Protein AF-A0A660YWP1-F1 (afdb_monomer_lite)

pLDDT: mean 86.07, std 18.12, range [44.44, 98.88]

Structure (mmCIF, N/CA/C/O backbone):
data_AF-A0A660YWP1-F1
#
_entry.id   AF-A0A660YWP1-F1
#
loop_
_atom_site.group_PDB
_atom_site.id
_atom_site.type_symbol
_atom_site.label_atom_id
_atom_site.label_alt_id
_atom_site.label_comp_id
_atom_site.label_asym_id
_atom_site.label_entity_id
_atom_site.label_seq_id
_atom_site.pdbx_PDB_ins_code
_atom_site.Cartn_x
_atom_site.Cartn_y
_atom_site.Cartn_z
_atom_site.occupancy
_atom_site.B_iso_or_equiv
_atom_site.auth_seq_id
_atom_site.auth_comp_id
_atom_site.auth_asym_id
_atom_site.auth_atom_id
_atom_site.pdbx_PDB_model_num
ATOM 1 N N . MET A 1 1 ? -58.873 -41.510 -23.251 1.00 57.84 1 MET A N 1
ATOM 2 C CA . MET A 1 1 ? -58.106 -42.619 -23.873 1.00 57.84 1 MET A CA 1
ATOM 3 C C . MET A 1 1 ? -57.505 -42.242 -25.248 1.00 57.84 1 MET A C 1
ATOM 5 O O . MET A 1 1 ? -57.549 -43.041 -26.176 1.00 57.84 1 MET A O 1
ATOM 9 N N . ARG A 1 2 ? -56.945 -41.025 -25.413 1.00 60.66 2 ARG A N 1
ATOM 10 C CA . ARG A 1 2 ? -56.322 -40.570 -26.684 1.00 60.66 2 ARG A CA 1
ATOM 11 C C . ARG A 1 2 ? -54.989 -39.813 -26.506 1.00 60.66 2 ARG A C 1
ATOM 13 O O . ARG A 1 2 ? -54.290 -39.635 -27.490 1.00 60.66 2 ARG A O 1
ATOM 20 N N . LEU A 1 3 ? -54.607 -39.445 -25.274 1.00 48.94 3 LEU A N 1
ATOM 21 C CA . LEU A 1 3 ? -53.317 -38.799 -24.974 1.00 48.94 3 LEU A CA 1
ATOM 22 C C . LEU A 1 3 ? -52.194 -39.783 -24.588 1.00 48.94 3 LEU A C 1
ATOM 24 O O . LEU A 1 3 ? -51.046 -39.544 -24.942 1.00 48.94 3 LEU A O 1
ATOM 28 N N . GLU A 1 4 ? -52.498 -40.934 -23.978 1.00 54.94 4 GLU A N 1
ATOM 29 C CA . GLU A 1 4 ? -51.454 -41.912 -23.602 1.00 54.94 4 GLU A CA 1
ATOM 30 C C . GLU A 1 4 ? -50.853 -42.671 -24.800 1.00 54.94 4 GLU A C 1
ATOM 32 O O . GLU A 1 4 ? -49.718 -43.136 -24.742 1.00 54.94 4 GLU A O 1
ATOM 37 N N . LYS A 1 5 ? -51.567 -42.741 -25.933 1.00 53.41 5 LYS A N 1
ATOM 38 C CA . LYS A 1 5 ? -51.072 -43.409 -27.152 1.00 53.41 5 LYS A CA 1
ATOM 39 C C . LYS A 1 5 ? -50.036 -42.583 -27.931 1.00 53.41 5 LYS A C 1
ATOM 41 O O . LYS A 1 5 ? -49.275 -43.160 -28.699 1.00 53.41 5 LYS A O 1
ATOM 46 N N . ILE A 1 6 ? -49.982 -41.264 -27.722 1.00 58.12 6 ILE A N 1
ATOM 47 C CA . ILE A 1 6 ? -49.040 -40.361 -28.412 1.00 58.12 6 ILE A CA 1
ATOM 48 C C . ILE A 1 6 ? -47.657 -40.406 -27.745 1.00 58.12 6 ILE A C 1
ATOM 50 O O . ILE A 1 6 ? -46.642 -40.440 -28.435 1.00 58.12 6 ILE A O 1
ATOM 54 N N . TYR A 1 7 ? -47.608 -40.496 -26.412 1.00 57.69 7 TYR A N 1
ATOM 55 C CA . TYR A 1 7 ? -46.348 -40.557 -25.662 1.00 57.69 7 TYR A CA 1
ATOM 56 C C . TYR A 1 7 ? -45.558 -41.847 -25.914 1.00 57.69 7 TYR A C 1
ATOM 58 O O . TYR A 1 7 ? -44.337 -41.800 -26.038 1.00 57.69 7 TYR A O 1
ATOM 66 N N . ILE A 1 8 ? -46.241 -42.985 -26.063 1.00 57.94 8 ILE A N 1
ATOM 67 C CA . ILE A 1 8 ? -45.582 -44.266 -26.358 1.00 57.94 8 ILE A CA 1
ATOM 68 C C . ILE A 1 8 ? -44.986 -44.250 -27.777 1.00 57.94 8 ILE A C 1
ATOM 70 O O . ILE A 1 8 ? -43.863 -44.706 -27.962 1.00 57.94 8 ILE A O 1
ATOM 74 N N . GLN A 1 9 ? -45.662 -43.652 -28.769 1.00 55.56 9 GLN A N 1
ATOM 75 C CA . GLN A 1 9 ? -45.095 -43.510 -30.120 1.00 55.56 9 GLN A CA 1
ATOM 76 C C . GLN A 1 9 ? -43.912 -42.531 -30.189 1.00 55.56 9 GLN A C 1
ATOM 78 O O . GLN A 1 9 ? -42.977 -42.787 -30.943 1.00 55.56 9 GLN A O 1
ATOM 83 N N . LEU A 1 10 ? -43.901 -41.456 -29.388 1.00 54.72 10 LEU A N 1
ATOM 84 C CA . LEU A 1 10 ? -42.748 -40.547 -29.323 1.00 54.72 10 LEU A CA 1
ATOM 85 C C . LEU A 1 10 ? -41.535 -41.173 -28.610 1.00 54.72 10 LEU A C 1
ATOM 87 O O . LEU A 1 10 ? -40.400 -40.888 -28.985 1.00 54.72 10 LEU A O 1
ATOM 91 N N . PHE A 1 11 ? -41.751 -42.049 -27.623 1.00 57.88 11 PHE A N 1
ATOM 92 C CA . PHE A 1 11 ? -40.663 -42.707 -26.889 1.00 57.88 11 PHE A CA 1
ATOM 93 C C . PHE A 1 11 ? -39.898 -43.735 -27.748 1.00 57.88 11 PHE A C 1
ATOM 95 O O . PHE A 1 11 ? -38.678 -43.830 -27.645 1.00 57.88 11 PHE A O 1
ATOM 102 N N . PHE A 1 12 ? -40.578 -44.447 -28.656 1.00 57.25 12 PHE A N 1
ATOM 103 C CA . PHE A 1 12 ? -39.941 -45.425 -29.555 1.00 57.25 12 PHE A CA 1
ATOM 104 C C . PHE A 1 12 ? -39.183 -44.808 -30.747 1.00 57.25 12 PHE A C 1
ATOM 106 O O . PHE A 1 12 ? -38.380 -45.497 -31.370 1.00 57.25 12 PHE A O 1
ATOM 113 N N . LEU A 1 13 ? -39.382 -43.520 -31.055 1.00 54.84 13 LEU A N 1
ATOM 114 C CA . LEU A 1 13 ? -38.617 -42.809 -32.093 1.00 54.84 13 LEU A CA 1
ATOM 115 C C . LEU A 1 13 ? -37.302 -42.202 -31.570 1.00 54.84 13 LEU A C 1
ATOM 117 O O . LEU A 1 13 ? -36.396 -41.954 -32.360 1.00 54.84 13 LEU A O 1
ATOM 121 N N . LEU A 1 14 ? -37.161 -42.010 -30.254 1.00 50.06 14 LEU A N 1
ATOM 122 C CA . LEU A 1 14 ? -35.940 -41.478 -29.631 1.00 50.06 14 LEU A CA 1
ATOM 123 C C . LEU A 1 14 ? -34.912 -42.559 -29.249 1.00 50.06 14 LEU A C 1
ATOM 125 O O . LEU A 1 14 ? -33.748 -42.231 -29.038 1.00 50.06 14 LEU A O 1
ATOM 129 N N . SER A 1 15 ? -35.296 -43.841 -29.204 1.00 54.56 15 SER A N 1
ATOM 130 C CA . SER A 1 15 ? -34.383 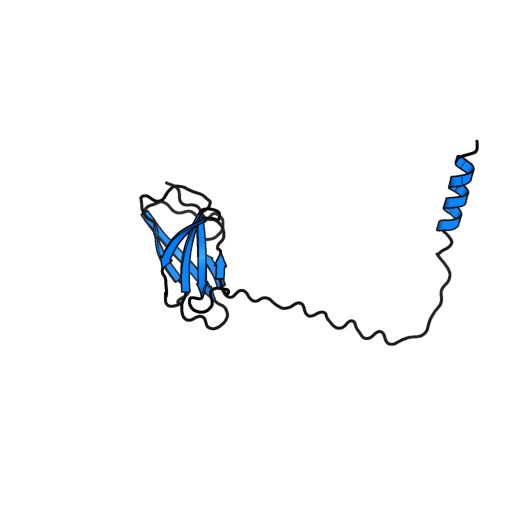-44.953 -28.881 1.00 54.56 15 SER A CA 1
ATOM 131 C C . SER A 1 15 ? -33.724 -45.617 -30.100 1.00 54.56 15 SER A C 1
ATOM 133 O O . SER A 1 15 ? -32.856 -46.469 -29.929 1.00 54.56 15 SER A O 1
ATOM 135 N N . ALA A 1 16 ? -34.073 -45.211 -31.325 1.00 52.75 16 ALA A N 1
ATOM 136 C CA . ALA A 1 16 ? -33.563 -45.803 -32.568 1.00 52.75 16 ALA A CA 1
ATOM 137 C C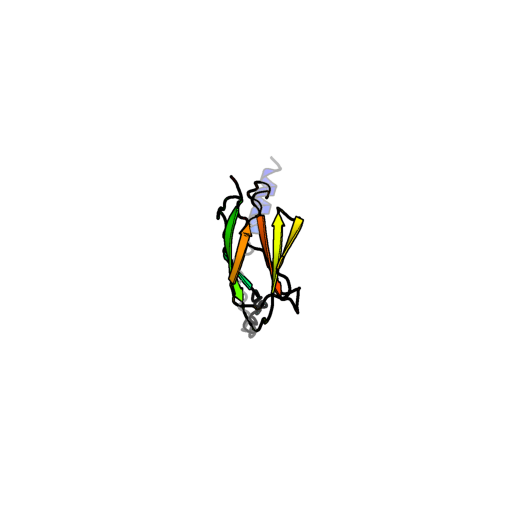 . ALA A 1 16 ? -32.371 -45.050 -33.201 1.00 52.75 16 ALA A C 1
ATOM 139 O O . ALA A 1 16 ? -32.060 -45.266 -34.369 1.00 52.75 16 ALA A O 1
ATOM 140 N N . ILE A 1 17 ? -31.676 -44.191 -32.443 1.00 55.06 17 ILE A N 1
ATOM 141 C CA . ILE A 1 17 ? -30.375 -43.609 -32.843 1.00 55.06 17 ILE A CA 1
ATOM 142 C C . ILE A 1 17 ? -29.257 -44.152 -31.938 1.00 55.06 17 ILE A C 1
ATOM 144 O O . ILE A 1 17 ? -28.326 -43.459 -31.544 1.00 55.06 17 ILE A O 1
ATOM 148 N N . PHE A 1 18 ? -29.356 -45.429 -31.583 1.00 55.25 18 PHE A N 1
ATOM 149 C CA . PHE A 1 18 ? -28.220 -46.226 -31.150 1.00 55.25 18 PHE A CA 1
ATOM 150 C C . PHE A 1 18 ? -28.218 -47.485 -32.009 1.00 55.25 18 PHE A C 1
ATOM 152 O O . PHE A 1 18 ? -29.243 -48.149 -32.115 1.00 55.25 18 PHE A O 1
ATOM 159 N N . LEU A 1 19 ? -27.053 -47.804 -32.580 1.00 54.44 19 LEU A N 1
ATOM 160 C CA . LEU A 1 19 ? -26.754 -48.910 -33.507 1.00 54.44 19 LEU A CA 1
ATOM 161 C C . LEU A 1 19 ? -26.843 -48.549 -34.997 1.00 54.44 19 LEU A C 1
ATOM 163 O O . LEU A 1 19 ? -27.719 -48.979 -35.738 1.00 54.44 19 LEU A O 1
ATOM 167 N N . GLY A 1 20 ? -25.825 -47.819 -35.444 1.00 44.44 20 GLY A N 1
ATOM 168 C CA . GLY A 1 20 ? -25.489 -47.671 -36.854 1.00 44.44 20 GLY A CA 1
ATOM 169 C C . GLY A 1 20 ? -24.058 -47.178 -36.990 1.00 44.44 20 GLY A C 1
ATOM 170 O O . GLY A 1 20 ? -23.828 -46.008 -37.270 1.00 44.44 20 GLY A O 1
ATOM 171 N N . GLY A 1 21 ? -23.089 -48.050 -36.704 1.00 54.19 21 GLY A N 1
ATOM 172 C CA . GLY A 1 21 ? -21.680 -47.741 -36.900 1.00 54.19 21 GLY A CA 1
ATOM 173 C C . GLY A 1 21 ? -21.381 -47.472 -38.373 1.00 54.19 21 GLY A C 1
ATOM 174 O O . GLY A 1 21 ? -21.492 -48.371 -39.200 1.00 54.19 21 GLY A O 1
ATOM 175 N N . CYS A 1 22 ? -20.922 -46.261 -38.676 1.00 51.69 22 CYS A N 1
ATOM 176 C CA . CYS A 1 22 ? -20.087 -46.004 -39.839 1.00 51.69 22 CYS A CA 1
ATOM 177 C C . CYS A 1 22 ? -18.657 -45.811 -39.339 1.00 51.69 22 CYS A C 1
ATOM 179 O O . CYS A 1 22 ? -18.285 -44.751 -38.841 1.00 51.69 22 CYS A O 1
ATOM 181 N N . ARG A 1 23 ? -17.858 -46.873 -3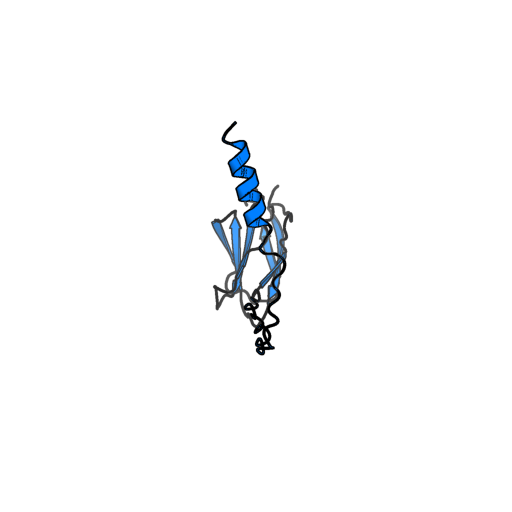9.465 1.00 59.28 23 ARG A N 1
ATOM 182 C CA . ARG A 1 23 ? -16.397 -46.804 -39.463 1.00 59.28 23 ARG A CA 1
ATOM 183 C C . ARG A 1 23 ? -15.990 -45.998 -40.697 1.00 59.28 23 ARG A C 1
ATOM 185 O O . ARG A 1 23 ? -15.845 -46.567 -41.775 1.00 59.28 23 ARG A O 1
ATOM 192 N N . LEU A 1 24 ? -15.868 -44.681 -40.546 1.00 52.06 24 LEU A N 1
ATOM 193 C CA . LEU A 1 24 ? -15.194 -43.842 -41.527 1.00 52.06 24 LEU A CA 1
ATOM 194 C C . LEU A 1 24 ? -13.713 -43.778 -41.181 1.00 52.06 24 LEU A C 1
ATOM 196 O O . LEU A 1 24 ? -13.310 -43.714 -40.021 1.00 52.06 24 LEU A O 1
ATOM 200 N N . LEU A 1 25 ? -12.939 -43.936 -42.242 1.00 53.44 25 LEU A N 1
ATOM 201 C CA . LEU A 1 25 ? -11.500 -44.046 -42.262 1.00 53.44 25 LEU A CA 1
ATOM 202 C C . LEU A 1 25 ? -10.860 -42.825 -41.606 1.00 53.44 25 LEU A C 1
ATOM 204 O O . LEU A 1 25 ? -11.374 -41.714 -41.705 1.00 53.44 25 LEU A O 1
ATOM 208 N N . VAL A 1 26 ? -9.739 -43.105 -40.947 1.00 57.50 26 VAL A N 1
ATOM 209 C CA . VAL A 1 26 ? -8.722 -42.169 -40.474 1.00 57.50 26 VAL A CA 1
ATOM 210 C C . VAL A 1 26 ? -8.608 -40.993 -41.443 1.00 57.50 26 VAL A C 1
ATOM 212 O O . VAL A 1 26 ? -8.019 -41.118 -42.511 1.00 57.50 26 VAL A O 1
ATOM 215 N N . ASN A 1 27 ? -9.188 -39.864 -41.056 1.00 52.84 27 ASN A N 1
ATOM 216 C CA . ASN A 1 27 ? -8.637 -38.577 -41.423 1.00 52.84 27 ASN A CA 1
ATOM 217 C C . ASN A 1 27 ? -7.748 -38.205 -40.245 1.00 52.84 27 ASN A C 1
ATOM 219 O O . ASN A 1 27 ? -8.232 -38.230 -39.111 1.00 52.84 27 ASN A O 1
ATOM 223 N N . ASP A 1 28 ? -6.471 -37.934 -40.519 1.00 60.22 28 ASP A N 1
ATOM 224 C CA . ASP A 1 28 ? -5.562 -37.253 -39.601 1.00 60.22 28 ASP A CA 1
ATOM 225 C C . ASP A 1 28 ? -6.309 -36.059 -39.005 1.00 60.22 28 ASP A C 1
ATOM 227 O O . ASP A 1 28 ? -6.469 -35.018 -39.644 1.00 60.22 28 ASP A O 1
ATOM 231 N N . TYR A 1 29 ? -6.841 -36.236 -37.796 1.00 60.31 29 TYR A N 1
ATOM 232 C CA . TYR A 1 29 ? -7.194 -35.105 -36.968 1.00 60.31 29 TYR A CA 1
ATOM 233 C C . TYR A 1 29 ? -5.848 -34.458 -36.667 1.00 60.31 29 TYR A C 1
ATOM 235 O O . TYR A 1 29 ? -5.023 -35.133 -36.041 1.00 60.31 29 TYR A O 1
ATOM 243 N N . PRO A 1 30 ? -5.578 -33.216 -37.112 1.00 58.91 30 PRO A N 1
ATOM 244 C CA . PRO A 1 30 ? -4.468 -32.493 -36.526 1.00 58.91 30 PRO A CA 1
ATOM 245 C C . PRO A 1 30 ? -4.704 -32.553 -35.018 1.00 58.91 30 PRO A C 1
ATOM 247 O O . PRO A 1 30 ? -5.802 -32.240 -34.542 1.00 58.91 30 PRO A O 1
ATOM 250 N N . GLU A 1 31 ? -3.719 -33.092 -34.299 1.00 67.88 31 GLU A N 1
ATOM 251 C CA . GLU A 1 31 ? -3.672 -33.047 -32.844 1.00 67.88 31 GLU A CA 1
ATOM 252 C C . GLU A 1 31 ? -4.108 -31.637 -32.431 1.00 67.88 31 GLU A C 1
ATOM 254 O O . GLU A 1 31 ? -3.642 -30.681 -33.060 1.00 67.88 31 GLU A O 1
ATOM 259 N N . PRO A 1 32 ? -5.075 -31.481 -31.505 1.00 63.78 32 PRO A N 1
ATOM 260 C CA . PRO A 1 32 ? -5.612 -30.167 -31.193 1.00 63.78 32 PRO A CA 1
ATOM 261 C C . PRO A 1 32 ? -4.441 -29.249 -30.862 1.00 63.78 32 PRO A C 1
ATOM 263 O O . PRO A 1 32 ? -3.738 -29.494 -29.881 1.00 63.78 32 PRO A O 1
ATOM 266 N N . GLU A 1 33 ? -4.210 -28.238 -31.709 1.00 65.25 33 GLU A N 1
ATOM 267 C CA . GLU A 1 33 ? -3.227 -27.197 -31.438 1.00 65.25 33 GLU A CA 1
ATOM 268 C C . GLU A 1 33 ? -3.514 -26.711 -30.023 1.00 65.25 33 GLU A C 1
ATOM 270 O O . GLU A 1 33 ? -4.632 -26.292 -29.704 1.00 65.25 33 GLU A O 1
ATOM 275 N N . THR A 1 34 ? -2.541 -26.891 -29.135 1.00 67.19 34 THR A N 1
ATOM 276 C CA . THR A 1 34 ? -2.677 -26.497 -27.745 1.00 67.19 34 THR A CA 1
ATOM 277 C C . THR A 1 34 ? -2.983 -25.006 -27.737 1.00 67.19 34 THR A C 1
ATOM 279 O O . THR A 1 34 ? -2.156 -24.184 -28.125 1.00 67.19 34 THR A O 1
ATOM 282 N N . VAL A 1 35 ? -4.204 -24.642 -27.343 1.00 71.44 35 VAL A N 1
ATOM 283 C CA . VAL A 1 35 ? -4.571 -23.245 -27.120 1.00 71.44 35 VAL A CA 1
ATOM 284 C C . VAL A 1 35 ? -3.722 -22.775 -25.943 1.00 71.44 35 VAL A C 1
ATOM 286 O O . VAL A 1 35 ? -4.043 -23.043 -24.788 1.00 71.44 35 VAL A O 1
ATOM 289 N N . VAL A 1 36 ? -2.577 -22.157 -26.233 1.00 76.06 36 VAL A N 1
ATOM 290 C CA . VAL A 1 36 ? -1.716 -21.571 -25.208 1.00 76.06 36 VAL A CA 1
ATOM 291 C C . VAL A 1 36 ? -2.416 -20.300 -24.738 1.00 76.06 36 VAL A C 1
ATOM 293 O O . VAL A 1 36 ? -2.348 -19.267 -25.403 1.00 76.06 36 VAL A O 1
ATOM 296 N N . GLU A 1 37 ? -3.148 -20.379 -23.625 1.00 78.06 37 GLU A N 1
ATOM 297 C CA . GLU A 1 37 ? -3.661 -19.176 -22.967 1.00 78.06 37 GLU A CA 1
ATOM 298 C C . GLU A 1 37 ? -2.482 -18.243 -22.641 1.00 78.06 37 GLU A C 1
ATOM 300 O O . GLU A 1 37 ? -1.421 -18.720 -22.215 1.00 78.06 37 GLU A O 1
ATOM 305 N N . PRO A 1 38 ? -2.613 -16.919 -22.848 1.00 71.50 38 PRO A N 1
ATOM 306 C CA . PRO A 1 38 ? -1.548 -15.999 -22.489 1.00 71.50 38 PRO A CA 1
ATOM 307 C C . PRO A 1 38 ? -1.307 -16.083 -20.980 1.00 71.50 38 PRO A C 1
ATOM 309 O O . PRO A 1 38 ? -2.189 -15.785 -20.175 1.00 71.50 38 PRO A O 1
ATOM 312 N N . VAL A 1 39 ? -0.096 -16.480 -20.592 1.00 75.12 39 VAL A N 1
ATOM 313 C CA . VAL A 1 39 ? 0.327 -16.459 -19.191 1.00 75.12 39 VAL A CA 1
ATOM 314 C C . VAL A 1 39 ? 0.459 -14.999 -18.771 1.00 75.12 39 VAL A C 1
ATOM 316 O O . VAL A 1 39 ? 1.414 -14.318 -19.143 1.00 75.12 39 VAL A O 1
ATOM 319 N N . TYR A 1 40 ? -0.511 -14.505 -18.005 1.00 71.62 40 TYR A N 1
ATOM 320 C CA . TYR A 1 40 ? -0.410 -13.195 -17.378 1.00 71.62 40 TYR A CA 1
ATOM 321 C C . TYR A 1 40 ? 0.477 -13.306 -16.136 1.00 71.62 40 TYR A C 1
ATOM 323 O O . TYR A 1 40 ? 0.129 -13.986 -15.170 1.00 71.62 40 TYR A O 1
ATOM 331 N N . ILE A 1 41 ? 1.647 -12.668 -16.170 1.00 81.62 41 ILE A N 1
ATOM 332 C CA . ILE A 1 41 ? 2.530 -12.573 -15.006 1.00 81.62 41 ILE A CA 1
ATOM 333 C C . ILE A 1 41 ? 2.224 -11.264 -14.282 1.00 81.62 41 ILE A C 1
ATOM 335 O O . ILE A 1 41 ? 2.409 -10.186 -14.843 1.00 81.62 41 ILE A O 1
ATOM 339 N N . ASN A 1 42 ? 1.804 -11.355 -13.019 1.00 91.06 42 ASN A N 1
ATOM 340 C CA . ASN A 1 42 ? 1.623 -10.171 -12.184 1.00 91.06 42 ASN A CA 1
ATOM 341 C C . ASN A 1 42 ? 2.981 -9.512 -11.909 1.00 91.06 42 ASN A C 1
ATOM 343 O O . ASN A 1 42 ? 3.913 -10.153 -11.408 1.00 91.06 42 ASN A O 1
ATOM 347 N N . ALA A 1 43 ? 3.073 -8.213 -12.194 1.00 96.00 43 ALA A N 1
ATOM 348 C CA . ALA A 1 43 ? 4.266 -7.400 -11.952 1.00 96.00 43 ALA A CA 1
ATOM 349 C C . ALA A 1 43 ? 4.641 -7.333 -10.463 1.00 96.00 43 ALA A C 1
ATOM 351 O O . ALA A 1 43 ? 5.818 -7.294 -10.109 1.00 96.00 43 ALA A O 1
ATOM 352 N N . PHE A 1 44 ? 3.639 -7.367 -9.582 1.00 97.56 44 PHE A N 1
ATOM 353 C CA . PHE A 1 44 ? 3.812 -7.302 -8.137 1.00 97.56 44 PHE A CA 1
ATOM 354 C C . PHE A 1 44 ? 3.070 -8.441 -7.436 1.00 97.56 44 PHE A C 1
ATOM 356 O O . PHE A 1 44 ? 2.059 -8.956 -7.900 1.00 97.56 44 PHE A O 1
ATOM 363 N N . THR A 1 45 ? 3.553 -8.814 -6.257 1.00 97.50 45 THR A N 1
ATOM 364 C CA . THR A 1 45 ? 2.834 -9.653 -5.298 1.00 97.50 45 THR A CA 1
ATOM 365 C C . THR A 1 45 ? 3.007 -9.047 -3.916 1.00 97.50 45 THR A C 1
ATOM 367 O O . THR A 1 45 ? 4.103 -9.066 -3.356 1.00 97.50 45 THR A O 1
ATOM 370 N N . ILE A 1 46 ? 1.929 -8.504 -3.349 1.00 98.31 46 ILE A N 1
ATOM 371 C CA . ILE A 1 46 ? 1.961 -7.884 -2.021 1.00 98.31 46 ILE A CA 1
ATOM 372 C C . ILE A 1 46 ? 1.933 -8.982 -0.952 1.00 98.31 46 ILE A C 1
ATOM 374 O O . ILE A 1 46 ? 1.011 -9.801 -0.874 1.00 98.31 46 ILE A O 1
ATOM 378 N N . THR A 1 47 ? 2.972 -9.028 -0.122 1.00 98.19 47 THR A N 1
ATOM 379 C CA . THR A 1 47 ? 3.149 -10.032 0.937 1.00 98.19 47 THR A CA 1
ATOM 380 C C . THR A 1 47 ? 2.756 -9.510 2.316 1.00 98.19 47 THR A C 1
ATOM 382 O O . THR A 1 47 ? 2.397 -10.314 3.171 1.00 98.19 47 THR A O 1
ATOM 385 N N . SER A 1 48 ? 2.747 -8.190 2.515 1.00 98.06 48 SER A N 1
ATOM 386 C CA . SER A 1 48 ? 2.155 -7.513 3.673 1.00 98.06 48 SER A CA 1
ATOM 387 C C . SER A 1 48 ? 1.634 -6.138 3.241 1.00 98.06 48 SER A C 1
ATOM 389 O O . SER A 1 48 ? 2.365 -5.425 2.548 1.00 98.06 48 SER A O 1
ATOM 391 N N . PRO A 1 49 ? 0.419 -5.727 3.637 1.00 98.00 49 PRO A N 1
ATOM 392 C CA . PRO A 1 49 ? -0.514 -6.428 4.522 1.00 98.00 49 PRO A CA 1
ATOM 393 C C . PRO A 1 49 ? -1.201 -7.625 3.842 1.00 98.00 49 PRO A C 1
ATOM 395 O O . PRO A 1 49 ? -1.271 -7.697 2.616 1.00 98.00 49 PRO A O 1
ATOM 398 N N . LYS A 1 50 ? -1.711 -8.569 4.642 1.00 95.88 50 LYS A N 1
ATOM 399 C CA . LYS A 1 50 ? -2.554 -9.680 4.175 1.00 95.88 50 LYS A CA 1
ATOM 400 C C . LYS A 1 50 ? -3.986 -9.501 4.654 1.00 95.88 50 LYS A C 1
ATOM 402 O O . LYS A 1 50 ? -4.271 -8.697 5.545 1.00 95.88 50 LYS A O 1
ATOM 407 N N . TYR A 1 51 ? -4.885 -10.301 4.088 1.00 95.50 51 TYR A N 1
ATOM 408 C CA . TYR A 1 51 ? -6.232 -10.430 4.620 1.00 95.50 51 TYR A CA 1
ATOM 409 C C . TYR A 1 51 ? -6.197 -10.644 6.140 1.00 95.50 51 TYR A C 1
ATOM 411 O O . TYR A 1 51 ? -5.401 -11.437 6.643 1.00 95.50 51 TYR A O 1
ATOM 419 N N . SER A 1 52 ? -7.078 -9.954 6.866 1.00 88.12 52 SER A N 1
ATOM 420 C CA . SER A 1 52 ? -7.213 -9.993 8.334 1.00 88.12 52 SER A CA 1
ATOM 421 C C . SER A 1 52 ? -6.048 -9.430 9.155 1.00 88.12 52 SER A C 1
ATOM 423 O O . SER A 1 52 ? -6.145 -9.410 10.381 1.00 88.12 52 SER A O 1
ATOM 425 N N . SER A 1 53 ? -4.985 -8.914 8.527 1.00 96.56 53 SER A N 1
ATOM 426 C CA . SER A 1 53 ? -3.963 -8.172 9.264 1.00 96.56 53 SER A CA 1
ATOM 427 C C . SER A 1 53 ? -4.561 -6.924 9.923 1.00 96.56 53 SER A C 1
ATOM 429 O O . SER A 1 53 ? -5.495 -6.304 9.400 1.00 96.56 53 SER A O 1
ATOM 431 N N . PHE A 1 54 ? -4.023 -6.572 11.089 1.00 97.00 54 PHE A N 1
ATOM 432 C CA . PHE A 1 54 ? -4.570 -5.542 11.958 1.00 97.00 54 PHE A CA 1
ATOM 433 C C . PHE A 1 54 ? -3.462 -4.674 12.553 1.00 97.00 54 PHE A C 1
ATOM 435 O O . PHE A 1 54 ? -2.457 -5.196 13.036 1.00 97.00 54 PHE A O 1
ATOM 442 N N . TRP A 1 55 ? -3.694 -3.362 12.577 1.00 98.50 55 TRP A N 1
ATOM 443 C CA . TRP A 1 55 ? -2.845 -2.384 13.252 1.00 98.50 55 TRP A CA 1
ATOM 444 C C . TRP A 1 55 ? -3.675 -1.376 14.040 1.00 98.50 55 TRP A C 1
ATOM 446 O O . TRP A 1 55 ? -4.838 -1.128 13.731 1.00 98.50 55 TRP A O 1
ATOM 456 N N . LYS A 1 56 ? -3.042 -0.748 15.030 1.00 98.31 56 LYS A N 1
ATOM 457 C CA . LYS A 1 56 ? -3.615 0.396 15.741 1.00 98.31 56 LYS A CA 1
ATOM 458 C C . LYS A 1 56 ? -3.208 1.719 15.086 1.00 98.31 56 LYS A C 1
ATOM 460 O O . LYS A 1 56 ? -2.113 1.790 14.515 1.00 98.31 56 LYS A O 1
ATOM 465 N N . PRO A 1 57 ? -4.027 2.780 15.185 1.00 98.50 57 PRO A N 1
ATOM 466 C CA . PRO A 1 57 ? -3.569 4.141 14.927 1.00 98.50 57 PRO A CA 1
ATOM 467 C C . PRO A 1 57 ? -2.253 4.434 15.667 1.00 98.50 57 PRO A C 1
ATOM 469 O O . PRO A 1 57 ? -2.068 4.016 16.809 1.00 98.50 57 PRO A O 1
ATOM 472 N N . GLY A 1 58 ? -1.309 5.115 15.014 1.00 98.25 58 GLY A N 1
ATOM 473 C CA . GLY A 1 58 ? 0.012 5.412 15.587 1.00 98.25 58 GLY A CA 1
ATOM 474 C C . GLY A 1 58 ? 1.049 4.285 15.489 1.00 98.25 58 GLY A C 1
ATOM 475 O O . GLY A 1 58 ? 2.221 4.521 15.784 1.00 98.25 58 GLY A O 1
ATOM 476 N N . ALA A 1 59 ? 0.668 3.074 15.071 1.00 98.38 59 ALA A N 1
ATOM 477 C CA . ALA A 1 59 ? 1.614 1.973 14.900 1.00 98.38 59 ALA A CA 1
ATOM 478 C C . ALA A 1 59 ? 2.523 2.163 13.671 1.00 98.38 59 ALA A C 1
ATOM 480 O O . ALA A 1 59 ? 2.176 2.848 12.705 1.00 98.38 59 ALA A O 1
ATOM 481 N N . MET A 1 60 ? 3.678 1.494 13.679 1.00 98.44 60 MET A N 1
ATOM 482 C CA . MET A 1 60 ? 4.493 1.314 12.476 1.00 98.44 60 MET A CA 1
ATOM 483 C C . MET A 1 60 ? 4.051 0.040 11.759 1.00 98.44 60 MET A C 1
ATOM 485 O O . MET A 1 60 ? 4.013 -1.036 12.357 1.00 98.44 60 MET A O 1
ATOM 489 N N . MET A 1 61 ? 3.718 0.167 10.480 1.00 98.19 61 MET A N 1
ATOM 490 C CA . MET A 1 61 ? 3.281 -0.930 9.628 1.00 98.19 61 MET A CA 1
ATOM 491 C C . MET A 1 61 ? 4.292 -1.171 8.520 1.00 98.19 61 MET A C 1
ATOM 493 O O . MET A 1 61 ? 4.673 -0.257 7.792 1.00 98.19 61 MET A O 1
ATOM 497 N N . GLU A 1 62 ? 4.681 -2.427 8.355 1.00 98.44 62 GLU A N 1
ATOM 498 C CA . GLU A 1 62 ? 5.567 -2.836 7.281 1.00 98.44 62 GLU A CA 1
ATOM 499 C C . GLU A 1 62 ? 4.767 -3.295 6.059 1.00 98.44 62 GLU A C 1
ATOM 501 O O . GLU A 1 62 ? 4.005 -4.265 6.108 1.00 98.44 62 GLU A O 1
ATOM 506 N N . ILE A 1 63 ? 4.960 -2.587 4.951 1.00 98.81 63 ILE A N 1
ATOM 507 C CA . ILE A 1 63 ? 4.409 -2.912 3.640 1.00 98.81 63 ILE A CA 1
ATOM 508 C C . ILE A 1 63 ? 5.497 -3.655 2.868 1.00 98.81 63 ILE A C 1
ATOM 510 O O . ILE A 1 63 ? 6.591 -3.123 2.680 1.00 98.81 63 ILE A O 1
ATOM 514 N N . ARG A 1 64 ? 5.203 -4.882 2.430 1.00 98.75 64 ARG A N 1
ATOM 515 C CA . ARG A 1 64 ? 6.141 -5.755 1.714 1.00 98.75 64 ARG A CA 1
ATOM 516 C C . ARG A 1 64 ? 5.547 -6.265 0.417 1.00 98.75 64 ARG A C 1
ATOM 518 O O . ARG A 1 64 ? 4.363 -6.600 0.355 1.00 98.75 64 ARG A O 1
ATOM 525 N N . TRP A 1 65 ? 6.396 -6.396 -0.590 1.00 98.56 65 TRP A N 1
ATOM 526 C CA . TRP A 1 65 ? 6.028 -6.958 -1.880 1.00 98.56 65 TRP A CA 1
ATOM 527 C C . TRP A 1 65 ? 7.219 -7.623 -2.561 1.00 98.56 65 TRP A C 1
ATOM 529 O O . TRP A 1 65 ? 8.375 -7.409 -2.202 1.00 98.56 65 TRP A O 1
ATOM 539 N N . ILE A 1 66 ? 6.904 -8.442 -3.554 1.00 97.94 66 ILE A N 1
ATOM 540 C CA . ILE A 1 66 ? 7.849 -9.033 -4.499 1.00 97.94 66 ILE A CA 1
ATOM 541 C C . ILE A 1 66 ? 7.491 -8.497 -5.884 1.00 97.94 66 ILE A C 1
ATOM 543 O O . ILE A 1 66 ? 6.314 -8.265 -6.160 1.00 97.94 66 ILE A O 1
ATOM 547 N N . THR A 1 67 ? 8.491 -8.296 -6.737 1.00 97.00 67 THR A N 1
ATOM 548 C CA . THR A 1 67 ? 8.307 -7.886 -8.133 1.00 97.00 67 THR A CA 1
ATOM 549 C C . THR A 1 67 ? 8.787 -8.950 -9.100 1.00 97.00 67 THR A C 1
ATOM 551 O O . THR A 1 67 ? 9.794 -9.610 -8.843 1.00 97.00 67 THR A O 1
ATOM 554 N N . SER A 1 68 ? 8.097 -9.078 -10.226 1.00 93.56 68 SER A N 1
ATOM 555 C CA . SER A 1 68 ? 8.586 -9.802 -11.394 1.00 93.56 68 SER A CA 1
ATOM 556 C C . SER A 1 68 ? 9.160 -8.805 -12.411 1.00 93.56 68 SER A C 1
ATOM 558 O O . SER A 1 68 ? 8.703 -7.669 -12.515 1.00 93.56 68 SER A O 1
ATOM 560 N N . GLY A 1 69 ? 10.214 -9.200 -13.131 1.00 87.94 69 GLY A N 1
ATOM 561 C CA . GLY A 1 69 ? 10.895 -8.313 -14.080 1.00 87.94 69 GLY A CA 1
ATOM 562 C C . GLY A 1 69 ? 11.716 -7.191 -13.425 1.00 87.94 69 GLY A C 1
ATOM 563 O O . GLY A 1 69 ? 12.111 -7.274 -12.260 1.00 87.94 69 GLY A O 1
ATOM 564 N N . SER A 1 70 ? 12.019 -6.153 -14.208 1.00 91.19 70 SER A N 1
ATOM 565 C CA . SER A 1 70 ? 12.879 -5.033 -13.806 1.00 91.19 70 SER A CA 1
ATOM 566 C C . SER A 1 70 ? 12.054 -3.773 -13.556 1.00 91.19 70 SER A C 1
ATOM 568 O O . SER A 1 70 ? 11.796 -2.996 -14.469 1.00 91.19 70 SER A O 1
ATOM 570 N N . ILE A 1 71 ? 11.666 -3.565 -12.297 1.00 97.38 71 ILE A N 1
ATOM 571 C CA . ILE A 1 71 ? 10.967 -2.361 -11.833 1.00 97.38 71 ILE A CA 1
ATOM 572 C C . ILE A 1 71 ? 11.902 -1.608 -10.895 1.00 97.38 71 ILE A C 1
ATOM 574 O O . ILE A 1 71 ? 12.181 -2.081 -9.796 1.00 97.38 71 ILE A O 1
ATOM 578 N N . GLU A 1 72 ? 12.390 -0.441 -11.311 1.00 97.88 72 GLU A N 1
ATOM 579 C CA . GLU A 1 72 ? 13.343 0.336 -10.507 1.00 97.88 72 GLU A CA 1
ATOM 580 C C . GLU A 1 72 ? 12.665 1.103 -9.375 1.00 97.88 72 GLU A C 1
ATOM 582 O O . GLU A 1 72 ? 13.230 1.258 -8.291 1.00 97.88 72 GLU A O 1
ATOM 587 N N . LYS A 1 73 ? 11.456 1.616 -9.625 1.00 98.56 73 LYS A N 1
ATOM 588 C CA . LYS A 1 73 ? 10.773 2.516 -8.701 1.00 98.56 73 LYS A CA 1
ATOM 589 C C . LYS A 1 73 ? 9.275 2.283 -8.638 1.00 98.56 73 LYS A C 1
ATOM 591 O O . LYS A 1 73 ? 8.653 1.912 -9.631 1.00 98.56 73 LYS A O 1
ATOM 596 N N . VAL A 1 74 ? 8.709 2.548 -7.465 1.00 98.81 74 VAL A N 1
ATOM 597 C CA . VAL A 1 74 ? 7.296 2.331 -7.165 1.00 98.81 74 VAL A CA 1
ATOM 598 C C . VAL A 1 74 ? 6.641 3.539 -6.509 1.00 98.81 74 VAL A C 1
ATOM 600 O O . VAL A 1 74 ? 7.281 4.299 -5.777 1.00 98.81 74 VAL A O 1
ATOM 603 N N . ASP A 1 75 ? 5.335 3.640 -6.711 1.00 98.81 75 ASP A N 1
ATOM 604 C CA . ASP A 1 75 ? 4.438 4.489 -5.939 1.00 98.81 75 ASP A CA 1
ATOM 605 C C . ASP A 1 75 ? 3.590 3.608 -5.015 1.00 98.81 75 ASP A C 1
ATOM 607 O O . ASP A 1 75 ? 3.200 2.493 -5.369 1.00 98.81 75 ASP A O 1
ATOM 611 N N . ILE A 1 76 ? 3.322 4.100 -3.807 1.00 98.88 76 ILE A N 1
ATOM 612 C CA . ILE A 1 76 ? 2.551 3.398 -2.781 1.00 98.88 76 ILE A CA 1
ATOM 613 C C . ILE A 1 76 ? 1.378 4.278 -2.387 1.00 98.88 76 ILE A C 1
ATOM 615 O O . ILE A 1 76 ? 1.561 5.387 -1.879 1.00 98.88 76 ILE A O 1
ATOM 619 N N . GLN A 1 77 ? 0.172 3.754 -2.563 1.00 98.88 77 GLN A N 1
ATOM 620 C CA . GLN A 1 77 ? -1.070 4.461 -2.283 1.00 98.88 77 GLN A CA 1
ATOM 621 C C . GLN A 1 77 ? -1.885 3.748 -1.212 1.00 98.88 77 GLN A C 1
ATOM 623 O O . GLN A 1 77 ? -1.935 2.520 -1.154 1.00 98.88 77 GLN A O 1
ATOM 628 N N . LEU A 1 78 ? -2.569 4.535 -0.385 1.00 98.81 78 LEU A N 1
ATOM 629 C CA . LEU A 1 78 ? -3.528 4.048 0.593 1.00 98.81 78 LEU A CA 1
ATOM 630 C C . LEU A 1 78 ? -4.945 4.250 0.064 1.00 98.81 78 LEU A C 1
ATOM 632 O O . LEU A 1 78 ? -5.368 5.376 -0.209 1.00 98.81 78 LEU A O 1
ATOM 636 N N . PHE A 1 79 ? -5.706 3.168 0.015 1.00 98.75 79 PHE A N 1
ATOM 637 C CA . PHE A 1 79 ? -7.125 3.167 -0.308 1.00 98.75 79 PHE A CA 1
ATOM 638 C C . PHE A 1 79 ? -7.950 2.826 0.928 1.00 98.75 79 PHE A C 1
ATOM 640 O O . PHE A 1 79 ? -7.507 2.101 1.821 1.00 98.75 79 PHE A O 1
ATOM 647 N N . ARG A 1 80 ? -9.188 3.318 0.955 1.00 98.19 80 ARG A N 1
ATOM 648 C CA . ARG A 1 80 ? -10.223 2.823 1.861 1.00 98.19 80 ARG A CA 1
ATOM 649 C C . ARG A 1 80 ? -11.478 2.522 1.067 1.00 98.19 80 ARG A C 1
ATOM 651 O O . ARG A 1 80 ? -12.054 3.420 0.451 1.00 98.19 80 ARG A O 1
ATOM 658 N N . LYS A 1 81 ? -11.920 1.265 1.123 1.00 96.94 81 LYS A N 1
ATOM 659 C CA . LYS A 1 81 ? -12.865 0.692 0.159 1.00 96.94 81 LYS A CA 1
ATOM 660 C C . LYS A 1 81 ? -12.285 0.880 -1.251 1.00 96.94 81 LYS A C 1
ATOM 662 O O . LYS A 1 81 ? -11.151 0.492 -1.490 1.00 96.94 81 LYS A O 1
ATOM 667 N N . THR A 1 82 ? -13.019 1.519 -2.152 1.00 96.94 82 THR A N 1
ATOM 668 C CA . THR A 1 82 ? -12.595 1.797 -3.531 1.00 96.94 82 THR A CA 1
ATOM 669 C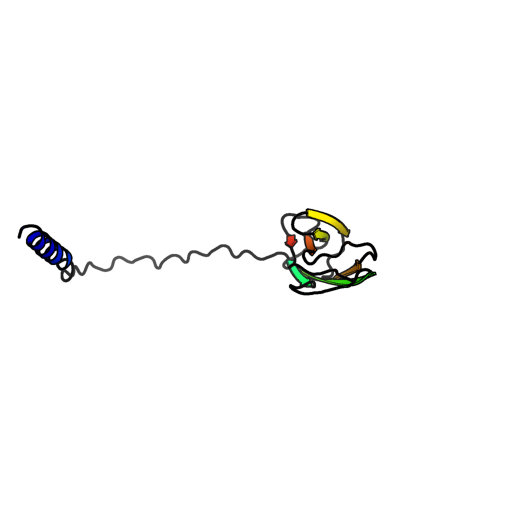 C . THR A 1 82 ? -12.023 3.203 -3.722 1.00 96.94 82 THR A C 1
ATOM 671 O O . THR A 1 82 ? -11.643 3.567 -4.829 1.00 96.94 82 THR A O 1
ATOM 674 N N . THR A 1 83 ? -11.963 4.020 -2.665 1.00 98.06 83 THR A N 1
ATOM 675 C CA . THR A 1 83 ? -11.532 5.419 -2.754 1.00 98.06 83 THR A CA 1
ATOM 676 C C . THR A 1 83 ? -10.062 5.556 -2.381 1.00 98.06 83 THR A C 1
ATOM 678 O O . THR A 1 83 ? -9.659 5.142 -1.289 1.00 98.06 83 THR A O 1
ATOM 681 N N . LEU A 1 84 ? -9.280 6.184 -3.263 1.00 98.38 84 LEU A N 1
ATOM 682 C CA . LEU A 1 84 ? -7.926 6.637 -2.954 1.00 98.38 84 LEU A CA 1
ATOM 683 C C . LEU A 1 84 ? -7.998 7.660 -1.817 1.00 98.38 84 LEU A C 1
ATOM 685 O O . LEU A 1 84 ? -8.697 8.666 -1.927 1.00 98.38 84 LEU A O 1
ATOM 689 N N . LEU A 1 85 ? -7.290 7.400 -0.722 1.00 98.19 85 LEU A N 1
ATOM 690 C CA . LEU A 1 85 ? -7.192 8.349 0.383 1.00 98.19 85 LEU A CA 1
ATOM 691 C C . LEU A 1 85 ? -5.993 9.273 0.227 1.00 98.19 85 LEU A C 1
ATOM 693 O O . LEU A 1 85 ? -6.135 10.476 0.424 1.00 98.19 85 LEU A O 1
ATOM 697 N N . ARG A 1 86 ? -4.816 8.707 -0.059 1.00 98.06 86 ARG A N 1
ATOM 698 C CA . ARG A 1 86 ? -3.575 9.463 -0.259 1.00 98.06 86 ARG A CA 1
ATOM 699 C C . ARG A 1 86 ? -2.469 8.594 -0.838 1.00 98.06 86 ARG A C 1
ATOM 701 O O . ARG A 1 86 ? -2.442 7.385 -0.601 1.00 98.06 86 ARG A O 1
ATOM 708 N N . ASP A 1 87 ? -1.494 9.242 -1.456 1.00 98.62 87 ASP A N 1
ATOM 709 C CA . ASP A 1 87 ? -0.179 8.655 -1.685 1.00 98.62 87 ASP A CA 1
ATOM 710 C C . ASP A 1 87 ? 0.593 8.597 -0.358 1.00 98.62 87 ASP A C 1
ATOM 712 O O . ASP A 1 87 ? 0.674 9.581 0.386 1.00 98.62 87 ASP A O 1
ATOM 716 N N . LEU A 1 88 ? 1.131 7.422 -0.034 1.00 98.56 88 LEU A N 1
ATOM 717 C CA . LEU A 1 88 ? 2.051 7.230 1.088 1.00 98.56 88 LEU A CA 1
ATOM 718 C C . LEU A 1 88 ? 3.482 7.560 0.669 1.00 98.56 88 LEU A C 1
ATOM 720 O O . LEU A 1 88 ? 4.246 8.138 1.445 1.00 98.56 88 LEU A O 1
ATOM 724 N N . LYS A 1 89 ? 3.842 7.193 -0.565 1.00 98.69 89 LYS A N 1
ATOM 725 C CA . LYS A 1 89 ? 5.149 7.466 -1.150 1.00 98.69 89 LYS A CA 1
ATOM 726 C C . LYS A 1 89 ? 5.061 7.465 -2.673 1.00 98.69 89 LYS A C 1
ATOM 728 O O . LYS A 1 89 ? 4.330 6.665 -3.238 1.00 98.69 89 LYS A O 1
ATOM 733 N N . ILE A 1 90 ? 5.835 8.336 -3.310 1.00 98.62 90 ILE A N 1
ATOM 734 C CA . ILE A 1 90 ? 5.972 8.428 -4.767 1.00 98.62 90 ILE A CA 1
ATOM 735 C C . ILE A 1 90 ? 7.461 8.305 -5.107 1.00 98.62 90 ILE A C 1
ATOM 737 O O . ILE A 1 90 ? 8.302 8.781 -4.331 1.00 98.62 90 ILE A O 1
ATOM 741 N N . ASN A 1 91 ? 7.782 7.696 -6.251 1.00 98.31 91 ASN A N 1
ATOM 742 C CA . ASN A 1 91 ? 9.122 7.576 -6.821 1.00 98.31 91 ASN A CA 1
ATOM 743 C C . ASN A 1 91 ? 10.105 6.880 -5.854 1.00 98.31 91 ASN A C 1
ATOM 745 O O . ASN A 1 91 ? 11.264 7.284 -5.714 1.00 98.31 91 ASN A O 1
ATOM 749 N N . LEU A 1 92 ? 9.625 5.865 -5.125 1.00 98.50 92 LEU A N 1
ATOM 750 C CA . LEU A 1 92 ? 10.400 5.099 -4.149 1.00 98.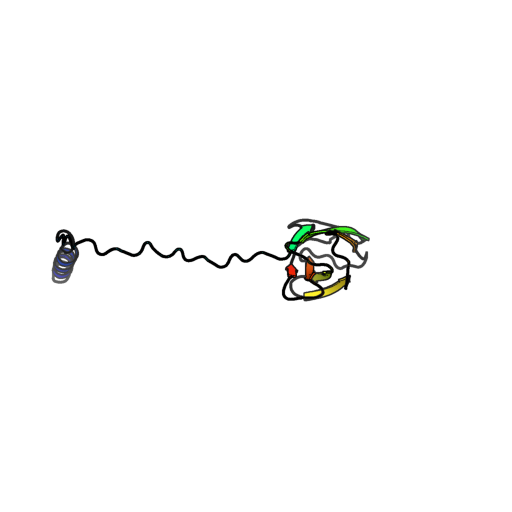50 92 LEU A CA 1
ATOM 751 C C . LEU A 1 92 ? 11.273 4.067 -4.861 1.00 98.50 92 LEU A C 1
ATOM 753 O O . LEU A 1 92 ? 10.767 3.330 -5.695 1.00 98.50 92 LEU A O 1
ATOM 757 N N . MET A 1 93 ? 12.550 3.955 -4.486 1.00 98.50 93 MET A N 1
ATOM 758 C CA . MET A 1 93 ? 13.401 2.855 -4.958 1.00 98.50 93 MET A CA 1
ATOM 759 C C . MET A 1 93 ? 12.782 1.501 -4.593 1.00 98.50 93 MET A C 1
ATOM 761 O O . MET A 1 93 ? 12.431 1.264 -3.433 1.00 98.50 93 MET A O 1
ATOM 765 N N . ASN A 1 94 ? 12.651 0.615 -5.575 1.00 98.44 94 ASN A N 1
ATOM 766 C CA . ASN A 1 94 ? 11.997 -0.670 -5.401 1.00 98.44 94 ASN A CA 1
ATOM 767 C C . ASN A 1 94 ? 12.897 -1.677 -4.664 1.00 98.44 94 ASN A C 1
ATOM 769 O O . ASN A 1 94 ? 13.569 -2.504 -5.271 1.00 98.44 94 ASN A O 1
ATOM 773 N N . ASN A 1 95 ? 12.867 -1.624 -3.332 1.00 97.69 95 ASN A N 1
ATOM 774 C CA . ASN A 1 95 ? 13.592 -2.554 -2.460 1.00 97.69 95 ASN A CA 1
ATOM 775 C C . ASN A 1 95 ? 12.677 -3.633 -1.840 1.00 97.69 95 ASN A C 1
ATOM 777 O O . ASN A 1 95 ? 13.093 -4.334 -0.919 1.00 97.69 95 ASN A O 1
ATOM 781 N N . GLY A 1 96 ? 11.417 -3.736 -2.284 1.00 98.31 96 GLY A N 1
ATOM 782 C CA . GLY A 1 96 ? 10.439 -4.713 -1.776 1.00 98.31 96 GLY A CA 1
ATOM 783 C C . GLY A 1 96 ? 9.859 -4.419 -0.384 1.00 98.31 96 GLY A C 1
ATOM 784 O O . GLY A 1 96 ? 9.155 -5.262 0.178 1.00 98.31 96 GLY A O 1
ATOM 785 N N . ILE A 1 97 ? 10.160 -3.254 0.199 1.00 98.69 97 ILE A N 1
ATOM 786 C CA . ILE A 1 97 ? 9.754 -2.876 1.559 1.00 98.69 97 ILE A CA 1
ATOM 787 C C . ILE A 1 97 ? 9.523 -1.366 1.697 1.00 98.69 97 ILE A C 1
ATOM 789 O O . ILE A 1 97 ? 10.282 -0.548 1.174 1.00 98.69 97 ILE A O 1
ATOM 793 N N . PHE A 1 98 ? 8.505 -0.996 2.473 1.00 98.75 98 PHE A N 1
ATOM 794 C CA . PHE A 1 98 ? 8.277 0.361 2.962 1.00 98.75 98 PHE A CA 1
ATOM 795 C C . PHE A 1 98 ? 7.672 0.333 4.372 1.00 98.75 98 PHE A C 1
ATOM 797 O O . PHE A 1 98 ? 6.714 -0.394 4.626 1.00 98.75 98 PHE A O 1
ATOM 804 N N . ILE A 1 99 ? 8.209 1.140 5.289 1.00 98.69 99 ILE A N 1
ATOM 805 C CA . ILE A 1 99 ? 7.672 1.278 6.650 1.00 98.69 99 ILE A CA 1
ATOM 806 C C . ILE A 1 99 ? 6.764 2.505 6.690 1.00 98.69 99 ILE A C 1
ATOM 808 O O . ILE A 1 99 ? 7.220 3.635 6.503 1.00 98.69 99 ILE A O 1
ATOM 812 N N . TRP A 1 100 ? 5.479 2.283 6.946 1.00 98.62 100 TRP A N 1
ATOM 813 C CA . TRP A 1 100 ? 4.485 3.334 7.096 1.00 98.62 100 TRP A CA 1
ATOM 814 C C . TRP A 1 100 ? 4.194 3.608 8.572 1.00 98.62 100 TRP A C 1
ATOM 816 O O . TRP A 1 100 ? 3.718 2.740 9.301 1.00 98.62 100 TRP A O 1
ATOM 826 N N . ASN A 1 101 ? 4.423 4.850 8.994 1.00 98.50 101 ASN A N 1
ATOM 827 C CA . ASN A 1 101 ? 3.958 5.345 10.286 1.00 98.50 101 ASN A CA 1
ATOM 828 C C . ASN A 1 101 ? 2.479 5.724 10.165 1.00 98.50 101 ASN A C 1
ATOM 830 O O . ASN A 1 101 ? 2.145 6.745 9.554 1.00 98.50 101 ASN A O 1
ATOM 834 N N . ILE A 1 102 ? 1.597 4.890 10.717 1.00 98.56 102 ILE A N 1
ATOM 835 C CA . ILE A 1 102 ? 0.153 5.104 10.665 1.00 98.56 102 ILE A CA 1
ATOM 836 C C . ILE A 1 102 ? -0.184 6.362 11.481 1.00 98.56 102 ILE A C 1
ATOM 838 O O . ILE A 1 102 ? 0.165 6.423 12.660 1.00 98.56 102 ILE A O 1
ATOM 842 N N . PRO A 1 103 ? -0.879 7.362 10.908 1.00 98.25 103 PRO A N 1
ATOM 843 C CA . PRO A 1 103 ? -1.309 8.533 11.665 1.00 98.25 103 PRO A CA 1
ATOM 844 C C . PRO A 1 103 ? -2.203 8.141 12.848 1.00 98.25 103 PRO A C 1
ATOM 846 O O . PRO A 1 103 ? -3.076 7.286 12.711 1.00 98.25 103 PRO A O 1
ATOM 849 N N . GLY A 1 104 ? -2.006 8.769 14.009 1.00 98.19 104 GLY A N 1
ATOM 850 C CA . GLY A 1 104 ? -2.823 8.504 15.201 1.00 98.19 104 GLY A CA 1
ATOM 851 C C . GLY A 1 104 ? -4.286 8.943 15.059 1.00 98.19 104 GLY A C 1
ATOM 852 O O . GLY A 1 104 ? -5.150 8.444 15.766 1.00 98.19 104 GLY A O 1
ATOM 853 N N . ASP A 1 105 ? -4.572 9.847 14.122 1.00 97.62 105 ASP A N 1
ATOM 854 C CA . ASP A 1 105 ? -5.900 10.380 13.809 1.00 97.62 105 ASP A CA 1
ATOM 855 C C . ASP A 1 105 ? -6.591 9.651 12.640 1.00 97.62 105 ASP A C 1
ATOM 857 O O . ASP A 1 105 ? -7.652 10.072 12.163 1.00 97.62 105 ASP A O 1
ATOM 861 N N . ILE A 1 106 ? -6.004 8.555 12.147 1.00 97.94 106 ILE A N 1
ATOM 862 C CA . ILE A 1 106 ? -6.600 7.784 11.061 1.00 97.94 106 ILE A CA 1
ATOM 863 C C . ILE A 1 106 ? -7.937 7.171 11.503 1.00 97.94 106 ILE A C 1
ATOM 865 O O . ILE A 1 106 ? -8.090 6.647 12.602 1.00 97.94 106 ILE A O 1
ATOM 869 N N . LYS A 1 107 ? -8.940 7.234 10.624 1.00 98.25 107 LYS A N 1
ATOM 870 C CA . LYS A 1 107 ? -10.283 6.727 10.929 1.00 98.25 107 LYS A CA 1
ATOM 871 C C . LYS A 1 107 ? -10.293 5.201 11.009 1.00 98.25 107 LYS A C 1
ATOM 873 O O . LYS A 1 107 ? -9.897 4.541 10.055 1.00 98.25 107 LYS A O 1
ATOM 878 N N . ASN A 1 108 ? -10.893 4.654 12.061 1.00 98.19 108 ASN A N 1
ATOM 879 C CA . ASN A 1 108 ? -11.070 3.210 12.204 1.00 98.19 108 ASN A CA 1
ATOM 880 C C . ASN A 1 108 ? -11.807 2.598 10.996 1.00 98.19 108 ASN A C 1
ATOM 882 O O . ASN A 1 108 ? -12.861 3.085 10.570 1.00 98.19 108 ASN A O 1
ATOM 886 N N . SER A 1 109 ? -11.251 1.533 10.415 1.00 98.19 109 SER A N 1
ATOM 887 C CA . SER A 1 109 ? -11.870 0.781 9.321 1.00 98.19 109 SER A CA 1
ATOM 888 C C . SER A 1 109 ? -11.232 -0.592 9.120 1.00 98.19 109 SER A C 1
ATOM 890 O O . SER A 1 109 ? -10.037 -0.763 9.323 1.00 98.19 109 SER A O 1
ATOM 892 N N . VAL A 1 110 ? -12.018 -1.546 8.614 1.00 98.06 110 VAL A N 1
ATOM 893 C CA . VAL A 1 110 ? -11.565 -2.885 8.176 1.00 98.06 110 VAL A CA 1
ATOM 894 C C . VAL A 1 110 ? -11.394 -2.997 6.652 1.00 98.06 110 VAL A C 1
ATOM 896 O O . VAL A 1 110 ? -11.305 -4.092 6.101 1.00 98.06 110 VAL A O 1
ATOM 899 N N . HIS A 1 111 ? -11.439 -1.860 5.954 1.00 97.75 111 HIS A N 1
ATOM 900 C CA . HIS A 1 111 ? -11.464 -1.781 4.492 1.00 97.75 111 HIS A CA 1
ATOM 901 C C . HIS A 1 111 ? -10.285 -0.986 3.933 1.00 97.75 111 HIS A C 1
ATOM 903 O O . HIS A 1 111 ? -10.441 -0.307 2.919 1.00 97.75 111 HIS A O 1
ATOM 909 N N . TYR A 1 112 ? -9.141 -0.992 4.612 1.00 98.62 112 TYR A N 1
ATOM 910 C CA . TYR A 1 112 ? -7.936 -0.389 4.063 1.00 98.62 112 TYR A CA 1
ATOM 911 C C . TYR A 1 112 ? -7.279 -1.328 3.056 1.00 98.62 112 TYR A C 1
ATOM 913 O O . TYR A 1 112 ? -7.314 -2.544 3.231 1.00 98.62 112 TYR A O 1
ATOM 921 N N . HIS A 1 113 ? -6.693 -0.750 2.013 1.00 98.69 113 HIS A N 1
ATOM 922 C CA . HIS A 1 113 ? -5.899 -1.454 1.010 1.00 98.69 113 HIS A CA 1
ATOM 923 C C . HIS A 1 113 ? -4.647 -0.638 0.688 1.00 98.69 113 HIS A C 1
ATOM 925 O O . HIS A 1 113 ? -4.677 0.595 0.721 1.00 98.69 113 HIS A O 1
ATOM 931 N N . ILE A 1 114 ? -3.560 -1.327 0.362 1.00 98.75 114 ILE A N 1
ATOM 932 C CA . ILE A 1 114 ? -2.355 -0.735 -0.208 1.00 98.75 114 ILE A CA 1
ATOM 933 C C . ILE A 1 114 ? -2.347 -1.033 -1.697 1.00 98.75 114 ILE A C 1
ATOM 935 O O . ILE A 1 114 ? -2.534 -2.178 -2.093 1.00 98.75 114 ILE A O 1
ATOM 939 N N . LYS A 1 115 ? -2.103 -0.016 -2.517 1.00 98.75 115 LYS A N 1
ATOM 940 C CA . LYS A 1 115 ? -1.807 -0.201 -3.934 1.00 98.75 115 LYS A CA 1
ATOM 941 C C . LYS A 1 115 ? -0.332 0.084 -4.175 1.00 98.75 115 LYS A C 1
ATOM 943 O O . LYS A 1 115 ? 0.163 1.112 -3.712 1.00 98.75 115 LYS A O 1
ATOM 948 N N . ILE A 1 116 ? 0.342 -0.812 -4.884 1.00 98.75 116 ILE A N 1
ATOM 949 C CA . ILE A 1 116 ? 1.713 -0.617 -5.364 1.00 98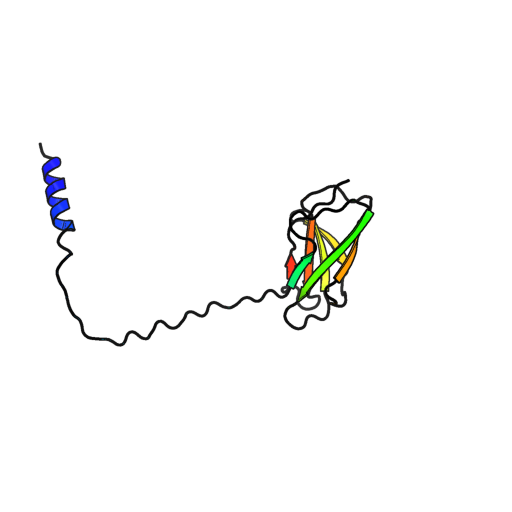.75 116 ILE A CA 1
ATOM 950 C C . ILE A 1 116 ? 1.659 -0.479 -6.875 1.00 98.75 116 ILE A C 1
ATOM 952 O O . ILE A 1 116 ? 0.951 -1.233 -7.536 1.00 98.75 116 ILE A O 1
ATOM 956 N N . ILE A 1 117 ? 2.361 0.514 -7.402 1.00 98.69 117 ILE A N 1
ATOM 957 C CA . ILE A 1 117 ? 2.315 0.900 -8.811 1.00 98.69 117 ILE A CA 1
ATOM 958 C C . ILE A 1 117 ? 3.752 1.039 -9.297 1.00 98.69 117 ILE A C 1
ATOM 960 O O . ILE A 1 117 ? 4.569 1.643 -8.602 1.00 98.69 117 ILE A O 1
ATOM 964 N N . ASN A 1 118 ? 4.077 0.511 -10.474 1.00 98.44 118 ASN A N 1
ATOM 965 C CA . ASN A 1 118 ? 5.331 0.841 -11.141 1.00 98.44 118 ASN A CA 1
ATOM 966 C C . ASN A 1 118 ? 5.307 2.327 -11.531 1.00 98.44 118 ASN A C 1
ATOM 968 O O . ASN A 1 118 ? 4.418 2.783 -12.247 1.00 98.44 118 ASN A O 1
ATOM 972 N N . HIS A 1 119 ? 6.302 3.081 -11.064 1.00 98.19 119 HIS A N 1
ATOM 973 C CA . HIS A 1 119 ? 6.364 4.529 -11.257 1.00 98.19 119 HIS A CA 1
ATOM 974 C C . HIS A 1 119 ? 6.457 4.941 -12.738 1.00 98.19 119 HIS A C 1
ATOM 976 O O . HIS A 1 119 ? 5.987 6.010 -13.117 1.00 98.19 119 HIS A O 1
ATOM 982 N N . ILE A 1 120 ? 7.079 4.105 -13.576 1.00 97.56 120 ILE A N 1
ATOM 983 C CA . ILE A 1 120 ? 7.270 4.370 -15.009 1.00 97.56 120 ILE A CA 1
ATOM 984 C C . ILE A 1 120 ? 6.121 3.800 -15.845 1.00 97.56 120 ILE A C 1
ATOM 986 O O . ILE A 1 120 ? 5.716 4.430 -16.820 1.00 97.56 120 ILE A O 1
ATOM 990 N N . ASN A 1 121 ? 5.590 2.635 -15.466 1.00 96.69 121 ASN A N 1
ATOM 991 C CA . ASN A 1 121 ? 4.491 1.970 -16.167 1.00 96.69 121 ASN A CA 1
ATOM 992 C C . ASN A 1 121 ? 3.296 1.713 -15.228 1.00 96.69 121 ASN A C 1
ATOM 994 O O . ASN A 1 121 ? 3.185 0.620 -14.679 1.00 96.69 121 ASN A O 1
ATOM 998 N N . PRO A 1 122 ? 2.376 2.676 -15.038 1.00 96.25 122 PRO A N 1
ATOM 999 C CA . PRO A 1 122 ? 1.301 2.546 -14.052 1.00 96.25 122 PRO A CA 1
ATOM 1000 C C . PRO A 1 122 ? 0.315 1.393 -14.290 1.00 96.25 122 PRO A C 1
ATOM 1002 O O . PRO A 1 122 ? -0.390 0.999 -13.356 1.00 96.25 122 PRO A O 1
ATOM 1005 N N . ASP A 1 123 ? 0.260 0.842 -15.506 1.00 95.44 123 ASP A N 1
ATOM 1006 C CA . ASP A 1 123 ? -0.553 -0.338 -15.824 1.00 95.44 123 ASP A CA 1
ATOM 1007 C C . ASP A 1 123 ? -0.039 -1.593 -15.099 1.00 95.44 123 ASP A C 1
ATOM 1009 O O . ASP A 1 123 ? -0.815 -2.490 -14.773 1.00 95.44 123 ASP A O 1
ATOM 1013 N N . GLU A 1 124 ? 1.246 -1.617 -14.739 1.00 96.44 124 GLU A N 1
ATOM 1014 C CA . GLU A 1 124 ? 1.818 -2.585 -13.810 1.00 96.44 124 GLU A CA 1
ATOM 1015 C C . GLU A 1 124 ? 1.564 -2.119 -12.375 1.00 96.44 124 GLU A C 1
ATOM 1017 O O . GLU A 1 124 ? 2.254 -1.259 -11.822 1.00 96.44 124 GLU A O 1
ATOM 1022 N N . ASN A 1 125 ? 0.539 -2.686 -11.753 1.00 97.44 125 ASN A N 1
ATOM 1023 C CA . ASN A 1 125 ? 0.183 -2.386 -10.378 1.00 97.44 125 ASN A CA 1
ATOM 1024 C C . ASN A 1 125 ? -0.492 -3.583 -9.712 1.00 97.44 125 ASN A C 1
ATOM 1026 O O . ASN A 1 125 ? -0.969 -4.491 -10.381 1.00 97.44 125 ASN A O 1
ATOM 1030 N N . GLU A 1 126 ? -0.551 -3.553 -8.387 1.00 98.19 126 GLU A N 1
ATOM 1031 C CA . GLU A 1 126 ? -1.244 -4.557 -7.586 1.00 98.19 126 GLU A CA 1
ATOM 1032 C C . GLU A 1 126 ? -1.944 -3.883 -6.407 1.00 98.19 126 GLU A C 1
ATOM 1034 O O . GLU A 1 126 ? -1.416 -2.941 -5.803 1.00 98.19 126 GLU A O 1
ATOM 1039 N N . LEU A 1 127 ? -3.139 -4.370 -6.074 1.00 98.19 127 LEU A N 1
ATOM 1040 C CA . LEU A 1 127 ? -3.906 -3.942 -4.911 1.00 98.19 127 LEU A CA 1
ATOM 1041 C C . LEU A 1 127 ? -3.873 -5.049 -3.858 1.00 98.19 127 LEU A C 1
ATOM 1043 O O . LEU A 1 127 ? -4.166 -6.202 -4.147 1.00 98.19 127 LEU A O 1
ATOM 1047 N N . SER A 1 128 ? -3.549 -4.699 -2.618 1.00 98.38 128 SER A N 1
ATOM 1048 C CA . SER A 1 128 ? -3.490 -5.665 -1.529 1.00 98.38 128 SER A CA 1
ATOM 1049 C C . SER A 1 128 ? -4.876 -6.187 -1.162 1.00 98.38 128 SER A C 1
ATOM 1051 O O . SER A 1 128 ? -5.902 -5.527 -1.370 1.00 98.38 128 SER A O 1
ATOM 1053 N N . ASP A 1 129 ? -4.887 -7.306 -0.441 1.00 98.00 129 ASP A N 1
ATOM 1054 C CA . ASP A 1 129 ? -6.033 -7.689 0.376 1.00 98.00 129 ASP A CA 1
ATOM 1055 C C . ASP A 1 129 ? -6.442 -6.562 1.335 1.00 98.00 129 ASP A C 1
ATOM 1057 O O . ASP A 1 129 ? -5.653 -5.670 1.678 1.00 98.00 129 ASP A O 1
ATOM 1061 N N . ARG A 1 130 ? -7.687 -6.634 1.815 1.00 97.62 130 ARG A N 1
ATOM 1062 C CA . ARG A 1 130 ? -8.170 -5.724 2.855 1.00 97.62 130 ARG A CA 1
ATOM 1063 C C . ARG A 1 130 ? -7.477 -5.987 4.191 1.00 97.62 130 ARG A C 1
ATOM 1065 O O . ARG A 1 130 ? -7.341 -7.139 4.608 1.00 97.62 130 ARG A O 1
ATOM 1072 N N . PHE A 1 131 ? -7.173 -4.917 4.909 1.00 98.50 131 PHE A N 1
ATOM 1073 C CA . PHE A 1 131 ? -6.687 -4.966 6.282 1.00 98.50 131 PHE A CA 1
ATOM 1074 C C . PHE A 1 131 ? -7.396 -3.943 7.170 1.00 98.50 131 PHE A C 1
ATOM 1076 O O . PHE A 1 131 ? -8.124 -3.060 6.697 1.00 98.50 131 PHE A O 1
ATOM 1083 N N . ALA A 1 132 ? -7.209 -4.101 8.477 1.00 98.56 132 ALA A N 1
ATOM 1084 C CA . ALA A 1 132 ? -7.878 -3.305 9.485 1.00 98.56 132 ALA A CA 1
ATOM 1085 C C . ALA A 1 132 ? -6.924 -2.348 10.201 1.00 98.56 132 ALA A C 1
ATOM 1087 O O . ALA A 1 132 ? -5.813 -2.715 10.581 1.00 98.56 132 ALA A O 1
ATOM 1088 N N . ILE A 1 133 ? -7.407 -1.127 10.416 1.00 98.50 133 ILE A N 1
ATOM 1089 C CA . ILE A 1 133 ? -6.841 -0.177 11.366 1.00 98.50 133 ILE A CA 1
ATOM 1090 C C . ILE A 1 133 ? -7.959 0.186 12.337 1.00 98.50 133 ILE A C 1
ATOM 1092 O O . ILE A 1 133 ? -8.945 0.788 11.912 1.00 98.50 133 ILE A O 1
ATOM 1096 N N . LEU A 1 134 ? -7.855 -0.232 13.597 1.00 97.19 134 LEU A N 1
ATOM 1097 C CA . LEU A 1 134 ? -8.826 0.066 14.662 1.00 97.19 134 LEU A CA 1
ATOM 1098 C C . LEU A 1 134 ? -8.063 0.350 15.962 1.00 97.19 134 LEU A C 1
ATOM 1100 O O . LEU A 1 134 ? -6.931 -0.099 16.118 1.00 97.19 134 LEU A O 1
ATOM 1104 N N . ASP A 1 135 ? -8.685 1.084 16.876 1.00 93.19 135 ASP A N 1
ATOM 1105 C CA . ASP A 1 135 ? -8.156 1.341 18.224 1.00 93.19 135 ASP A CA 1
ATOM 1106 C C . ASP A 1 135 ? -8.351 0.126 19.153 1.00 93.19 135 ASP A C 1
ATOM 1108 O O . ASP A 1 135 ? -9.433 -0.503 19.067 1.00 93.19 135 ASP A O 1
#

Sequence (135 aa):
MRLEKIYIQLFFLLSAIFLGGCRLLVNDYPEPETVVEPVYINAFTITSPKYSSFWKPGAMMEIRWITSGSIEKVDIQLFRKTTLLRDLKINLMNNGIFIWNIPGDIKNSVHYHIKIINHINPDENELSDRFAILD

Foldseek 3Di:
DPVVVVVVVVVVVVPPPPDDDDPDDDDPPPPPPPPPDPPDDAQKDWPPPAQAAEDEAQDKGKTFMDGDDDQQFKWKFKDFANDTPDTQDARHGPPRIDIDGHHNPDDWDQRIKMKIARNVHRVRIDIHHTGTYDD

Radius of gyration: 29.63 Å; chains: 1; bounding box: 72×59×60 Å

Secondary structure (DSSP, 8-state):
--SHHHHHHHHHHHSSSS------------------------SEEEEES-TT-EE-TT-EEEEEEEESS---EEEEEEEETTEEEEEEEEEEE-SSEEEEE--TTPPPEEEEEEEEEESS-TTSEEEPPPEEE--